Protein AF-A0A6A3IBS0-F1 (afdb_monomer_lite)

Foldseek 3Di:
DAFDDWDQDPNFIWTFDQDPVRDTDTDGPVVCCVPPVVRVLVVVQVVCVVVVHDRPPPDPVVVVVVVVVVPCPPDD

Radius of gyration: 16.18 Å; chains: 1; bounding box: 27×30×47 Å

Organism: NCBI:txid53985

Secondary structure (DSSP, 8-state):
-EEEEEEEETTEEEEEEE-TTS-EEEEEHHHHHHHHHHHHHHHHHHHHHHTTPPP----THHHHHHHHHSS-----

Sequence (76 aa):
MDVLAERVYNREEQYLVLTATYDVCGRPTVSLLATYKFLIDAFEDEWRRDKSLPELLRSVRLSEANLAADEDELLF

pLDDT: mean 77.03, std 14.59, range [47.78, 92.25]

Structure (mmCIF, N/CA/C/O backbone):
data_AF-A0A6A3IBS0-F1
#
_entry.id   AF-A0A6A3IBS0-F1
#
loop_
_atom_site.group_PDB
_atom_site.id
_atom_site.type_symbol
_atom_site.label_atom_id
_atom_site.label_alt_id
_atom_site.label_comp_id
_atom_site.label_asym_id
_atom_site.label_entity_id
_atom_site.label_seq_id
_atom_site.pdbx_PDB_ins_code
_atom_site.Cartn_x
_atom_site.Cartn_y
_atom_site.Cartn_z
_atom_site.occupancy
_atom_site.B_iso_or_equiv
_atom_site.auth_seq_id
_atom_site.auth_comp_id
_atom_site.auth_asym_id
_atom_site.auth_atom_id
_atom_site.pdbx_PDB_model_num
ATOM 1 N N . MET A 1 1 ? 9.591 -1.021 -8.024 1.00 82.56 1 MET A N 1
ATOM 2 C CA . MET A 1 1 ? 8.217 -1.448 -7.694 1.00 82.56 1 MET A CA 1
ATOM 3 C C . MET A 1 1 ? 7.731 -0.357 -6.798 1.00 82.56 1 MET A C 1
ATOM 5 O O . MET A 1 1 ? 8.368 -0.151 -5.774 1.00 82.56 1 MET A O 1
ATOM 9 N N . ASP A 1 2 ? 6.697 0.351 -7.218 1.00 87.44 2 ASP A N 1
ATOM 10 C CA . ASP A 1 2 ? 6.331 1.631 -6.617 1.00 87.44 2 ASP A CA 1
ATOM 11 C C . ASP A 1 2 ? 4.824 1.691 -6.421 1.00 87.44 2 ASP A C 1
ATOM 13 O O . ASP A 1 2 ? 4.067 1.129 -7.216 1.00 87.44 2 ASP A O 1
ATOM 17 N N . VAL A 1 3 ? 4.393 2.340 -5.345 1.00 89.75 3 VAL A N 1
ATOM 18 C CA . VAL A 1 3 ? 2.977 2.550 -5.043 1.00 89.75 3 VAL A CA 1
ATOM 19 C C . VAL A 1 3 ? 2.569 3.888 -5.645 1.00 89.75 3 VAL A C 1
ATOM 21 O O . VAL A 1 3 ? 3.168 4.912 -5.344 1.00 89.75 3 VAL A O 1
ATOM 24 N N . LEU A 1 4 ? 1.575 3.868 -6.531 1.00 89.62 4 LEU A N 1
ATOM 25 C CA . LEU A 1 4 ? 1.149 5.050 -7.283 1.00 89.62 4 LEU A CA 1
ATOM 26 C C . LEU A 1 4 ? -0.056 5.741 -6.651 1.00 89.62 4 LEU A C 1
ATOM 28 O O . LEU A 1 4 ? -0.174 6.961 -6.698 1.00 89.62 4 LEU A O 1
ATOM 32 N N . ALA A 1 5 ? -0.992 4.950 -6.133 1.00 90.00 5 ALA A N 1
ATOM 33 C CA . ALA A 1 5 ? -2.225 5.454 -5.555 1.00 90.00 5 ALA A CA 1
ATOM 34 C C . ALA A 1 5 ? -2.897 4.388 -4.697 1.00 90.00 5 ALA A C 1
ATOM 36 O O . ALA A 1 5 ? -2.721 3.187 -4.911 1.00 90.00 5 ALA A O 1
ATOM 37 N N . GLU A 1 6 ? -3.752 4.847 -3.798 1.00 90.56 6 GLU A N 1
ATOM 38 C CA . GLU A 1 6 ? -4.719 4.024 -3.089 1.00 90.56 6 GLU A CA 1
ATOM 39 C C . GLU A 1 6 ? -6.084 4.106 -3.791 1.00 90.56 6 GLU A C 1
ATOM 41 O O . GLU A 1 6 ? -6.468 5.150 -4.329 1.00 90.56 6 GLU A O 1
ATOM 46 N N . ARG A 1 7 ? -6.830 3.000 -3.814 1.00 89.62 7 ARG A N 1
ATOM 47 C CA . ARG A 1 7 ? -8.204 2.948 -4.320 1.00 89.62 7 ARG A CA 1
ATOM 48 C C . ARG A 1 7 ? -9.049 1.967 -3.518 1.00 89.62 7 ARG A C 1
ATOM 50 O O . ARG A 1 7 ? -8.555 0.950 -3.047 1.00 89.62 7 ARG A O 1
ATOM 57 N N . VAL A 1 8 ? -10.359 2.193 -3.510 1.00 89.38 8 VAL A N 1
ATOM 58 C CA . VAL A 1 8 ? -11.334 1.191 -3.066 1.00 89.38 8 VAL A CA 1
ATOM 59 C C . VAL A 1 8 ? -11.937 0.519 -4.294 1.00 89.38 8 VAL A C 1
ATOM 61 O O . VAL A 1 8 ? -12.534 1.179 -5.145 1.00 89.38 8 VAL A O 1
ATOM 64 N N . TYR A 1 9 ? -11.789 -0.798 -4.401 1.00 87.50 9 TYR A N 1
ATOM 65 C CA . TYR A 1 9 ? -12.384 -1.599 -5.467 1.00 87.50 9 TYR A CA 1
ATOM 66 C C . TYR A 1 9 ? -13.104 -2.799 -4.867 1.00 87.50 9 TYR A C 1
ATOM 68 O O . TYR A 1 9 ? -12.549 -3.512 -4.043 1.00 87.50 9 TYR A O 1
ATOM 76 N N . ASN A 1 10 ? -14.355 -3.026 -5.273 1.00 87.69 10 ASN A N 1
ATOM 77 C CA . ASN A 1 10 ? -15.185 -4.110 -4.738 1.00 87.69 10 ASN A CA 1
ATOM 78 C C . ASN A 1 10 ? -15.289 -4.119 -3.194 1.00 87.69 10 ASN A C 1
ATOM 80 O O . ASN A 1 10 ? -15.323 -5.177 -2.578 1.00 87.69 10 ASN A O 1
ATOM 84 N N . ARG A 1 11 ? -15.350 -2.927 -2.574 1.00 89.25 11 ARG A N 1
ATOM 85 C CA . ARG A 1 11 ? -15.345 -2.717 -1.107 1.00 89.25 11 ARG A CA 1
ATOM 86 C C . ARG A 1 11 ? -14.051 -3.132 -0.396 1.00 89.25 11 ARG A C 1
ATOM 88 O O . ARG A 1 11 ? -14.033 -3.175 0.828 1.00 89.25 11 ARG A O 1
ATOM 95 N N . GLU A 1 12 ? -12.982 -3.387 -1.141 1.00 87.31 12 GLU A N 1
ATOM 96 C CA . GLU A 1 12 ? -11.654 -3.660 -0.601 1.00 87.31 12 GLU A CA 1
ATOM 97 C C . GLU A 1 12 ? -10.700 -2.514 -0.933 1.00 87.31 12 GLU A C 1
ATOM 99 O O . GLU A 1 12 ? -10.674 -2.008 -2.060 1.00 87.31 12 GLU A O 1
ATOM 104 N N . GLU A 1 13 ? -9.895 -2.122 0.048 1.00 88.06 13 GLU A N 1
ATOM 105 C CA . GLU A 1 13 ? -8.780 -1.200 -0.149 1.00 88.06 13 GLU A CA 1
ATOM 106 C C . GLU A 1 13 ? -7.645 -1.900 -0.904 1.00 88.06 13 GLU A C 1
ATOM 108 O O . GLU A 1 13 ? -7.218 -3.018 -0.585 1.00 88.06 13 GLU A O 1
ATOM 113 N N . GLN A 1 14 ? -7.183 -1.244 -1.963 1.00 91.25 14 GLN A N 1
ATOM 114 C CA . GLN A 1 14 ? -6.141 -1.732 -2.848 1.00 91.25 14 GLN A CA 1
ATOM 115 C C . GLN A 1 14 ? -5.179 -0.601 -3.185 1.00 91.25 14 GLN A C 1
ATOM 117 O O . GLN A 1 1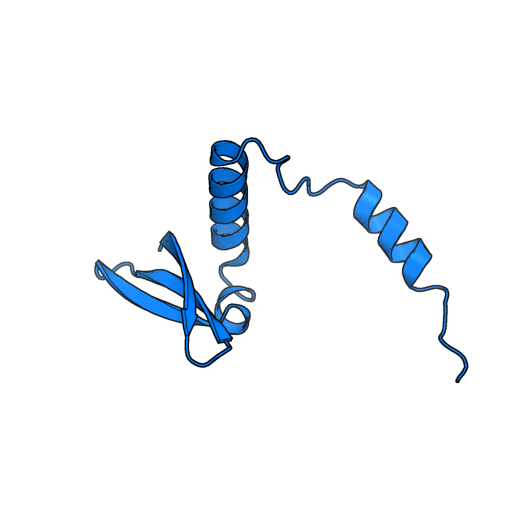4 ? -5.597 0.515 -3.482 1.00 91.25 14 GLN A O 1
ATOM 122 N N . TYR A 1 15 ? -3.896 -0.923 -3.278 1.00 90.75 15 TYR A N 1
ATOM 123 C CA . TYR A 1 15 ? -2.908 -0.015 -3.846 1.00 90.75 15 TYR A CA 1
ATOM 124 C C . TYR A 1 15 ? -2.666 -0.354 -5.314 1.00 90.75 15 TYR A C 1
ATOM 126 O O . TYR A 1 15 ? -2.602 -1.523 -5.707 1.00 90.75 15 TYR A O 1
ATOM 134 N N . LEU A 1 16 ? -2.524 0.680 -6.135 1.00 92.00 16 LEU A N 1
ATOM 135 C CA . LEU A 1 16 ? -2.016 0.568 -7.493 1.00 92.00 16 LEU A CA 1
ATOM 136 C C . LEU A 1 16 ? -0.494 0.514 -7.437 1.00 92.00 16 LEU A C 1
ATOM 138 O O . LEU A 1 16 ? 0.147 1.447 -6.959 1.00 92.00 16 LEU A O 1
ATOM 142 N N . VAL A 1 17 ? 0.070 -0.582 -7.934 1.00 90.75 17 VAL A N 1
ATOM 143 C CA . VAL A 1 17 ? 1.509 -0.842 -7.895 1.00 90.75 17 VAL A CA 1
ATOM 144 C C . VAL A 1 17 ? 2.063 -0.904 -9.307 1.00 90.75 17 VAL A C 1
ATOM 146 O O . VAL A 1 17 ? 1.553 -1.661 -10.135 1.00 90.75 17 VAL A O 1
ATOM 149 N N . LEU A 1 18 ? 3.125 -0.140 -9.549 1.00 91.50 18 LEU A N 1
ATOM 150 C CA . LEU A 1 18 ? 3.956 -0.226 -10.741 1.00 91.50 18 LEU A CA 1
ATOM 151 C C . LEU A 1 18 ? 4.980 -1.349 -10.568 1.00 91.50 18 LEU A C 1
ATOM 153 O O . LEU A 1 18 ? 5.802 -1.324 -9.646 1.00 91.50 18 LEU A O 1
ATOM 157 N N . THR A 1 19 ? 4.945 -2.343 -11.447 1.00 88.50 19 THR A N 1
ATOM 158 C CA . THR A 1 19 ? 5.890 -3.462 -11.435 1.00 88.50 19 THR A CA 1
ATOM 159 C C . THR A 1 19 ? 7.199 -3.117 -12.146 1.00 88.50 19 THR A C 1
ATOM 161 O O . THR A 1 19 ? 7.310 -2.123 -12.858 1.00 88.50 19 THR A O 1
ATOM 164 N N . ALA A 1 20 ? 8.216 -3.973 -11.994 1.00 88.69 20 ALA A N 1
ATOM 165 C CA . ALA A 1 20 ? 9.472 -3.848 -12.743 1.00 88.69 20 ALA A CA 1
ATOM 166 C C . ALA A 1 20 ? 9.296 -4.042 -14.264 1.00 88.69 20 ALA A C 1
ATOM 168 O O . ALA A 1 20 ? 10.163 -3.644 -15.034 1.00 88.69 20 ALA A O 1
ATOM 169 N N . THR A 1 21 ? 8.180 -4.642 -14.692 1.00 92.25 21 THR A N 1
ATOM 170 C CA . THR A 1 21 ? 7.785 -4.770 -16.104 1.00 92.25 21 THR A CA 1
ATOM 171 C C . THR A 1 21 ? 7.021 -3.549 -16.617 1.00 92.25 21 THR A C 1
ATOM 173 O O . THR A 1 21 ? 6.594 -3.557 -17.765 1.00 92.25 21 THR A O 1
ATOM 176 N N . TYR A 1 22 ? 6.884 -2.496 -15.800 1.00 88.19 22 TYR A N 1
ATOM 177 C CA . TYR A 1 22 ? 6.077 -1.301 -16.068 1.00 88.19 22 TYR A CA 1
ATOM 178 C C . TYR A 1 22 ? 4.565 -1.557 -16.173 1.00 88.19 22 TYR A C 1
ATOM 180 O O . TYR A 1 22 ? 3.821 -0.697 -16.642 1.00 88.19 22 TYR A O 1
ATOM 188 N N . ASP A 1 23 ? 4.090 -2.700 -15.678 1.00 91.62 23 ASP A N 1
ATOM 189 C CA . ASP A 1 23 ? 2.661 -2.971 -15.566 1.00 91.62 23 ASP A CA 1
ATOM 190 C C . ASP A 1 23 ? 2.095 -2.319 -14.304 1.00 91.62 23 ASP 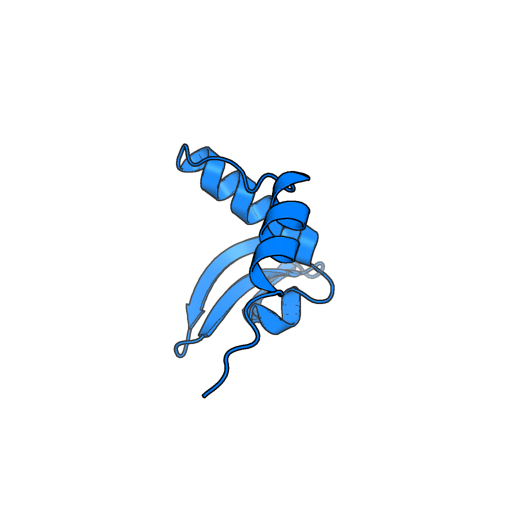A C 1
ATOM 192 O O . ASP A 1 23 ? 2.740 -2.290 -13.253 1.00 91.62 23 ASP A O 1
ATOM 196 N N . VAL A 1 24 ? 0.855 -1.836 -14.385 1.00 90.31 24 VAL A N 1
ATOM 197 C CA . VAL A 1 24 ? 0.127 -1.298 -13.231 1.00 90.31 24 VAL A CA 1
ATOM 198 C C . VAL A 1 24 ? -0.932 -2.303 -12.806 1.00 90.31 24 VAL A C 1
ATOM 200 O O . VAL A 1 24 ? -1.835 -2.637 -13.573 1.00 90.31 24 VAL A O 1
ATOM 203 N N . CYS A 1 25 ? -0.838 -2.796 -11.574 1.00 88.44 25 CYS A N 1
ATOM 204 C CA . CYS A 1 25 ? -1.793 -3.755 -11.021 1.00 88.44 25 CYS A CA 1
ATOM 205 C C . CYS A 1 25 ? -2.382 -3.243 -9.707 1.00 88.44 25 CYS A C 1
ATOM 207 O O . CYS A 1 25 ? -1.661 -2.712 -8.864 1.00 88.44 25 CYS A O 1
ATOM 209 N N . GLY A 1 26 ? -3.685 -3.454 -9.505 1.00 88.75 26 GLY A N 1
ATOM 210 C CA . GLY A 1 26 ? -4.307 -3.280 -8.193 1.00 88.75 26 GLY A CA 1
ATOM 211 C C . GLY A 1 26 ? -3.987 -4.472 -7.300 1.00 88.75 26 GLY A C 1
ATOM 212 O O . GLY A 1 26 ? -4.186 -5.616 -7.711 1.00 88.75 26 GLY A O 1
ATOM 213 N N . ARG A 1 27 ? -3.484 -4.216 -6.094 1.00 88.38 27 ARG A N 1
ATOM 214 C CA . ARG A 1 27 ? -3.177 -5.256 -5.111 1.00 88.38 27 ARG A CA 1
ATOM 215 C C . ARG A 1 27 ? -3.836 -4.938 -3.773 1.00 88.38 27 ARG A C 1
ATOM 217 O O . ARG A 1 27 ? -3.718 -3.804 -3.313 1.00 88.38 27 ARG A O 1
ATOM 224 N N . PRO A 1 28 ? -4.509 -5.913 -3.141 1.00 86.31 28 PRO A N 1
ATOM 225 C CA . PRO A 1 28 ? -5.119 -5.700 -1.838 1.00 86.31 28 PRO A CA 1
ATOM 226 C C . PRO A 1 28 ? -4.045 -5.431 -0.787 1.00 86.31 28 PRO A C 1
ATOM 228 O O . PRO A 1 28 ? -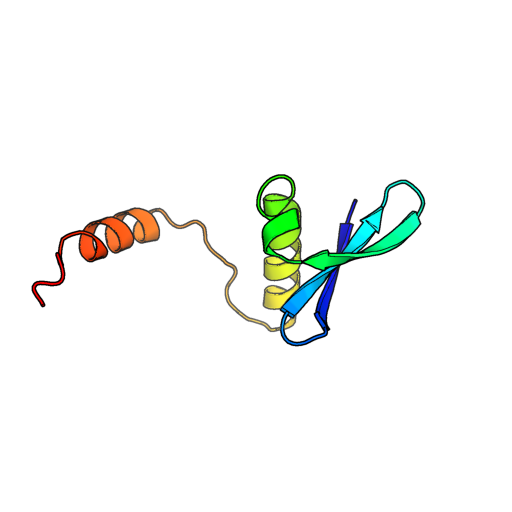2.975 -6.051 -0.814 1.00 86.31 28 PRO A O 1
ATOM 231 N N . THR A 1 29 ? -4.347 -4.541 0.156 1.00 80.81 29 THR A N 1
ATOM 232 C CA . THR A 1 29 ? -3.422 -4.098 1.212 1.00 80.81 29 THR A CA 1
ATOM 233 C C . THR A 1 29 ? -2.782 -5.272 1.955 1.00 80.81 29 THR A C 1
ATOM 235 O O . THR A 1 29 ? -1.560 -5.333 2.098 1.00 80.81 29 THR A O 1
ATOM 238 N N . VAL A 1 30 ? -3.579 -6.284 2.311 1.00 80.31 30 VAL A N 1
ATOM 239 C CA . VAL A 1 30 ? -3.109 -7.502 2.997 1.00 80.31 30 VAL A CA 1
ATOM 240 C C . VAL A 1 30 ? -2.021 -8.261 2.229 1.00 80.31 30 VAL A C 1
ATOM 242 O O . VAL A 1 30 ? -1.126 -8.836 2.840 1.00 80.31 30 VAL A O 1
ATOM 245 N N . SER A 1 31 ? -2.052 -8.231 0.893 1.00 79.69 31 SER A N 1
ATOM 246 C CA . SER A 1 31 ? -1.055 -8.911 0.055 1.00 79.69 31 SER A CA 1
ATOM 247 C C . SER A 1 31 ? 0.261 -8.143 -0.053 1.00 79.69 31 SER A C 1
ATOM 249 O O . SER A 1 31 ? 1.307 -8.742 -0.292 1.00 79.69 31 SER A O 1
ATOM 251 N N . LEU A 1 32 ? 0.219 -6.820 0.121 1.00 76.94 32 LEU A N 1
ATOM 252 C CA . LEU A 1 32 ? 1.390 -5.955 0.013 1.00 76.94 32 LEU A CA 1
ATOM 253 C C . LEU A 1 32 ? 2.113 -5.781 1.346 1.00 76.94 32 LEU A C 1
ATOM 255 O O . LEU A 1 32 ? 3.337 -5.663 1.357 1.00 76.94 32 LEU A O 1
ATOM 259 N N . LEU A 1 33 ? 1.386 -5.815 2.465 1.00 75.69 33 LEU A N 1
ATOM 260 C CA . LEU A 1 33 ? 1.950 -5.598 3.799 1.00 75.69 33 LEU A CA 1
ATOM 261 C C . LEU A 1 33 ? 3.073 -6.583 4.156 1.00 75.69 33 LEU A C 1
ATOM 263 O O . LEU A 1 33 ? 4.035 -6.188 4.809 1.00 75.69 33 LEU A O 1
ATOM 267 N N . ALA A 1 34 ? 3.000 -7.839 3.708 1.00 76.25 34 ALA A N 1
ATOM 268 C CA . ALA A 1 34 ? 3.981 -8.858 4.087 1.00 76.25 34 ALA A CA 1
ATOM 269 C C . ALA A 1 34 ? 5.397 -8.598 3.535 1.00 76.25 34 ALA A C 1
ATOM 271 O O . ALA A 1 34 ? 6.383 -8.966 4.167 1.00 76.25 34 ALA A O 1
ATOM 272 N N . THR A 1 35 ? 5.517 -7.979 2.358 1.00 77.62 35 THR A N 1
ATOM 273 C CA . THR A 1 35 ? 6.807 -7.847 1.649 1.00 77.62 35 THR A CA 1
ATOM 274 C C . THR A 1 35 ? 7.159 -6.398 1.321 1.00 77.62 35 THR A C 1
ATOM 276 O O . THR A 1 35 ? 8.333 -6.051 1.222 1.00 77.62 35 THR A O 1
ATOM 279 N N . TYR A 1 36 ? 6.157 -5.532 1.191 1.00 79.38 36 TYR A N 1
ATOM 280 C CA . TYR A 1 36 ? 6.302 -4.194 0.620 1.00 79.38 36 TYR A CA 1
ATOM 281 C C . TYR A 1 36 ? 5.800 -3.088 1.550 1.00 79.38 36 TYR A C 1
ATOM 283 O O . TYR A 1 36 ? 5.594 -1.963 1.104 1.00 79.38 36 TYR A O 1
ATOM 291 N N . LYS A 1 37 ? 5.652 -3.369 2.852 1.00 83.56 37 LYS A N 1
ATOM 292 C CA . LYS A 1 37 ? 5.212 -2.378 3.845 1.00 83.56 37 LYS A CA 1
ATOM 293 C C . LYS A 1 37 ? 6.012 -1.073 3.797 1.00 83.56 37 LYS A C 1
ATOM 295 O O . LYS A 1 37 ? 5.421 -0.013 3.926 1.00 83.56 37 LYS A O 1
ATOM 300 N N . PHE A 1 38 ? 7.324 -1.128 3.561 1.00 83.75 38 PHE A N 1
ATOM 301 C CA . PHE A 1 38 ? 8.143 0.087 3.488 1.00 83.75 38 PHE A CA 1
ATOM 302 C C . PHE A 1 38 ? 7.740 1.023 2.333 1.00 83.75 38 PHE A C 1
ATOM 304 O O . PHE A 1 38 ? 7.878 2.233 2.469 1.00 83.75 38 PHE A O 1
ATOM 311 N N . LEU A 1 39 ? 7.244 0.475 1.214 1.00 84.75 39 LEU A N 1
ATOM 312 C CA . LEU A 1 39 ? 6.768 1.267 0.076 1.00 84.75 39 LEU A CA 1
ATOM 313 C C . LEU A 1 39 ? 5.425 1.925 0.386 1.00 84.75 39 LEU A C 1
ATOM 315 O O . LEU A 1 39 ? 5.200 3.058 -0.020 1.00 84.75 39 LEU A O 1
ATOM 319 N N . ILE A 1 40 ? 4.553 1.221 1.115 1.00 85.25 40 ILE A N 1
ATOM 320 C CA . ILE A 1 40 ? 3.274 1.768 1.579 1.00 85.25 40 ILE A CA 1
ATOM 321 C C . ILE A 1 40 ? 3.527 2.897 2.578 1.00 85.25 40 ILE A C 1
ATOM 323 O O . ILE A 1 40 ? 3.007 3.989 2.390 1.00 85.25 40 ILE A O 1
ATOM 327 N N . ASP A 1 41 ? 4.370 2.652 3.587 1.00 86.88 41 ASP A N 1
ATOM 328 C CA . ASP A 1 41 ? 4.717 3.651 4.602 1.00 86.88 41 ASP A CA 1
ATOM 329 C C . ASP A 1 41 ? 5.281 4.926 3.926 1.00 86.88 41 ASP A C 1
ATOM 331 O O . ASP A 1 41 ? 4.838 6.031 4.222 1.00 86.88 41 ASP A O 1
ATOM 335 N N . ALA A 1 42 ? 6.196 4.779 2.955 1.00 86.94 42 ALA A N 1
ATOM 336 C CA . ALA A 1 42 ? 6.769 5.911 2.220 1.00 86.94 42 ALA A CA 1
ATOM 337 C C . ALA A 1 42 ? 5.730 6.684 1.387 1.00 86.94 42 ALA A C 1
ATOM 339 O O . ALA A 1 42 ? 5.736 7.915 1.393 1.00 86.94 42 ALA A O 1
ATOM 340 N N . PHE A 1 43 ? 4.834 5.971 0.698 1.00 87.19 43 PHE A N 1
ATOM 341 C CA . PHE A 1 43 ? 3.741 6.579 -0.060 1.00 87.19 43 PHE A CA 1
ATOM 342 C C . PHE A 1 43 ? 2.784 7.359 0.853 1.00 87.19 43 PHE A C 1
ATOM 344 O O . PHE A 1 43 ? 2.409 8.488 0.541 1.00 87.19 43 PHE A O 1
ATOM 351 N N . GLU A 1 44 ? 2.399 6.784 1.993 1.00 87.19 44 GLU A N 1
ATOM 352 C CA . GLU A 1 44 ? 1.501 7.436 2.949 1.00 87.19 44 GLU A CA 1
ATOM 353 C C . GLU A 1 44 ? 2.133 8.666 3.597 1.00 87.19 44 GLU A C 1
ATOM 355 O O . GLU A 1 44 ? 1.447 9.673 3.778 1.00 87.19 44 GLU A O 1
ATOM 360 N N . ASP A 1 45 ? 3.425 8.619 3.918 1.00 86.56 45 ASP A N 1
ATOM 361 C CA . ASP A 1 45 ? 4.147 9.769 4.461 1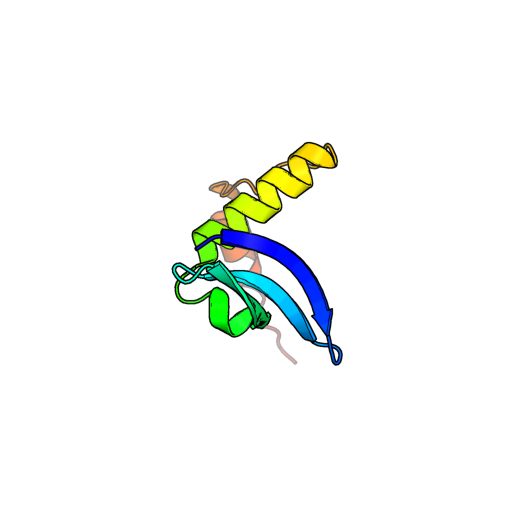.00 86.56 45 ASP A CA 1
ATOM 362 C C . ASP A 1 45 ? 4.235 10.914 3.443 1.00 86.56 45 ASP A C 1
ATOM 364 O O . ASP A 1 45 ? 3.991 12.070 3.796 1.00 86.56 45 ASP A O 1
ATOM 368 N N . GLU A 1 46 ? 4.522 10.615 2.173 1.00 86.81 46 GLU A N 1
ATOM 369 C CA . GLU A 1 46 ? 4.525 11.614 1.097 1.00 86.81 46 GLU A CA 1
ATOM 370 C C . GLU A 1 46 ? 3.124 12.207 0.880 1.00 86.81 46 GLU A C 1
ATOM 372 O O . GLU A 1 46 ? 2.948 13.427 0.901 1.00 86.81 46 GLU A O 1
ATOM 377 N N . TRP A 1 47 ? 2.096 11.359 0.809 1.00 84.88 47 TRP A N 1
ATOM 378 C CA . TRP A 1 47 ? 0.704 11.794 0.689 1.00 84.88 47 TRP A CA 1
ATOM 379 C C . TRP A 1 47 ? 0.241 12.652 1.876 1.00 84.88 47 TRP A C 1
ATOM 381 O O . TRP A 1 47 ? -0.536 13.597 1.716 1.00 84.88 47 TRP A O 1
ATOM 391 N N . ARG A 1 48 ? 0.715 12.351 3.089 1.00 84.12 48 ARG A N 1
ATOM 392 C CA . ARG A 1 48 ? 0.437 13.149 4.290 1.00 84.12 48 ARG A CA 1
ATOM 393 C C . ARG A 1 48 ? 1.160 14.483 4.271 1.00 84.12 48 ARG A C 1
ATOM 395 O O . ARG A 1 48 ? 0.529 15.483 4.609 1.00 84.12 48 ARG A O 1
ATOM 402 N N . ARG A 1 49 ? 2.422 14.526 3.839 1.00 84.38 49 ARG A N 1
ATOM 403 C CA . ARG A 1 49 ? 3.167 15.781 3.651 1.00 84.38 49 ARG A CA 1
ATOM 404 C C . ARG A 1 49 ? 2.440 16.722 2.701 1.00 84.38 49 ARG A C 1
ATOM 406 O O . ARG A 1 49 ? 2.231 17.881 3.058 1.00 84.38 49 ARG A O 1
ATOM 413 N N . ASP A 1 50 ? 1.957 16.207 1.574 1.00 86.56 50 ASP A N 1
ATOM 414 C CA . ASP A 1 50 ? 1.148 16.977 0.619 1.00 86.56 50 ASP A CA 1
ATOM 415 C C . ASP A 1 50 ? -0.131 17.535 1.256 1.00 86.56 50 ASP A C 1
ATOM 417 O O . ASP A 1 50 ? -0.571 18.647 0.957 1.00 86.56 50 ASP A O 1
ATOM 421 N N . LYS A 1 51 ? -0.712 16.792 2.200 1.00 83.69 51 LYS A N 1
ATOM 422 C CA . LYS A 1 51 ? -1.894 17.204 2.965 1.00 83.69 51 LYS A CA 1
ATOM 423 C C . LYS A 1 51 ? -1.587 18.014 4.223 1.00 83.69 51 LYS A C 1
ATOM 425 O O . LYS A 1 51 ? -2.514 18.318 4.971 1.00 83.69 51 LYS A O 1
ATOM 430 N N . SER A 1 52 ? -0.323 18.368 4.471 1.00 83.44 52 SER A N 1
ATOM 431 C CA . SER A 1 52 ? 0.121 19.005 5.722 1.00 83.44 52 SER A CA 1
ATOM 432 C C . SER A 1 52 ? -0.281 18.218 6.983 1.00 83.44 52 SER A C 1
ATOM 434 O O . SER A 1 52 ? -0.493 18.790 8.053 1.00 83.44 52 SER A O 1
ATOM 436 N N . LEU A 1 53 ? -0.417 16.897 6.854 1.00 78.12 53 LEU A N 1
ATOM 437 C CA . LEU A 1 53 ? -0.677 15.974 7.950 1.00 78.12 53 LEU A CA 1
ATOM 438 C C . LEU A 1 53 ? 0.654 15.522 8.565 1.00 78.12 53 LEU A C 1
ATOM 440 O O . LEU A 1 53 ? 1.645 15.379 7.846 1.00 78.12 53 LEU A O 1
ATOM 444 N N . PRO A 1 54 ? 0.699 15.266 9.882 1.00 69.25 54 PRO A N 1
ATOM 445 C CA . PRO A 1 54 ? 1.893 14.718 10.504 1.00 69.25 54 PRO A CA 1
ATOM 446 C C . PRO A 1 54 ? 2.217 13.325 9.942 1.00 69.25 54 PRO A C 1
ATOM 448 O O . PRO A 1 54 ? 1.330 12.478 9.781 1.00 69.25 54 PRO A O 1
ATOM 451 N N . GLU A 1 55 ? 3.504 13.109 9.662 1.00 66.00 55 GLU A N 1
ATOM 452 C CA . GLU A 1 55 ? 4.078 11.823 9.242 1.00 66.00 55 GLU A CA 1
ATOM 453 C C . GLU A 1 55 ? 3.722 10.713 10.238 1.00 66.00 55 GLU A C 1
ATOM 455 O O . GLU A 1 55 ? 3.530 10.965 11.436 1.00 66.00 55 GLU A O 1
ATOM 460 N N . LEU A 1 56 ? 3.649 9.472 9.754 1.00 63.91 56 LEU A N 1
ATOM 461 C CA . LEU A 1 56 ? 3.484 8.294 10.599 1.00 63.91 56 LEU A CA 1
ATOM 462 C C . LEU A 1 56 ? 4.784 8.034 11.364 1.00 63.91 56 LEU A C 1
ATOM 464 O O . LEU A 1 56 ? 5.561 7.131 11.064 1.00 63.91 56 LEU A O 1
ATOM 468 N N . LEU A 1 57 ? 5.033 8.839 12.396 1.00 61.56 57 LEU A N 1
ATOM 469 C CA . LEU A 1 57 ? 6.179 8.653 13.269 1.00 61.56 57 LEU A CA 1
ATOM 470 C C . LEU A 1 57 ? 6.112 7.249 13.886 1.00 61.56 57 LEU A C 1
ATOM 472 O O . LEU A 1 57 ? 5.247 6.970 14.719 1.00 61.56 57 LEU A O 1
ATOM 476 N N . ARG A 1 58 ? 7.086 6.388 13.551 1.00 58.81 58 ARG A N 1
ATOM 477 C CA . ARG A 1 58 ? 7.420 5.159 14.299 1.00 58.81 58 ARG A CA 1
ATOM 478 C C . ARG A 1 58 ? 7.999 5.521 15.673 1.00 58.81 58 ARG A C 1
ATOM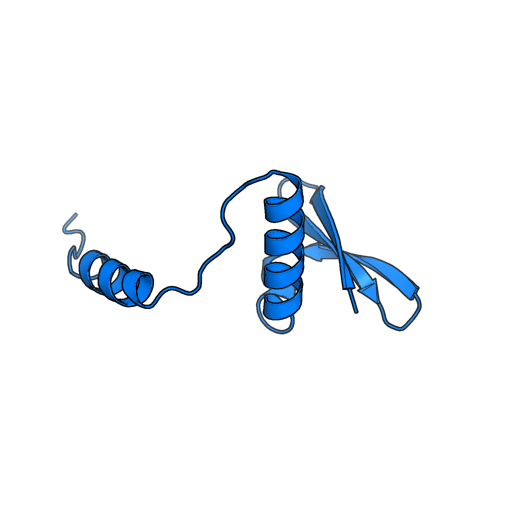 480 O O . ARG A 1 58 ? 9.144 5.208 15.991 1.00 58.81 58 ARG A O 1
ATOM 487 N N . SER A 1 59 ? 7.249 6.278 16.466 1.00 50.25 59 SER A N 1
ATOM 488 C CA . SER A 1 59 ? 7.720 6.780 17.747 1.00 50.25 59 SER A CA 1
ATOM 489 C C . SER A 1 59 ? 7.673 5.669 18.796 1.00 50.25 59 SER A C 1
ATOM 491 O O . SER A 1 59 ? 6.682 4.955 18.924 1.00 50.25 59 SER A O 1
ATOM 493 N N . VAL A 1 60 ? 8.744 5.570 19.586 1.00 47.78 60 VAL A N 1
ATOM 494 C CA . VAL A 1 60 ? 8.928 4.687 20.759 1.00 47.78 60 VAL A CA 1
ATOM 495 C C . VAL A 1 60 ? 7.739 4.717 21.741 1.00 47.78 60 VAL A C 1
ATOM 497 O O . VAL A 1 60 ? 7.523 3.784 22.507 1.00 47.78 60 VAL A O 1
ATOM 500 N N . ARG A 1 61 ? 6.913 5.765 21.686 1.00 52.62 61 ARG A N 1
ATOM 501 C CA . ARG A 1 61 ? 5.700 5.919 22.497 1.00 52.62 61 ARG A CA 1
ATOM 502 C C . ARG A 1 61 ? 4.562 4.978 22.101 1.00 52.62 61 ARG A C 1
ATOM 504 O O . ARG A 1 61 ? 3.696 4.709 22.922 1.00 52.62 61 ARG A O 1
ATOM 511 N N . LEU A 1 62 ? 4.554 4.468 20.869 1.00 53.41 62 LEU A N 1
ATOM 512 C CA . LEU A 1 62 ? 3.507 3.565 20.382 1.00 53.41 62 LEU A CA 1
ATOM 513 C C . LEU A 1 62 ? 3.679 2.149 20.958 1.00 53.41 62 LEU A C 1
ATOM 515 O O . LEU A 1 62 ? 2.692 1.499 21.269 1.00 53.41 62 LEU A O 1
ATOM 519 N N . SER A 1 63 ? 4.917 1.704 21.208 1.00 51.75 63 SER A N 1
ATOM 520 C CA . SER A 1 63 ? 5.183 0.467 21.962 1.00 51.75 63 SER A CA 1
ATOM 521 C C . SER A 1 63 ? 4.753 0.555 23.428 1.00 51.75 63 SER A C 1
ATOM 523 O O . SER A 1 63 ? 4.271 -0.428 23.974 1.00 51.75 63 SER A O 1
ATOM 525 N N . GLU A 1 64 ? 4.889 1.726 24.052 1.00 52.12 64 GLU A N 1
ATOM 526 C CA . GLU A 1 64 ? 4.464 1.958 25.440 1.00 52.12 64 GLU A CA 1
ATOM 527 C C . GLU A 1 64 ? 2.930 2.069 25.553 1.00 52.12 64 GLU A C 1
ATOM 529 O O . GLU A 1 64 ? 2.338 1.538 26.486 1.00 52.12 64 GLU A O 1
ATOM 534 N N . ALA A 1 65 ? 2.265 2.669 24.558 1.00 54.44 65 ALA A N 1
ATOM 535 C CA . ALA A 1 65 ? 0.804 2.703 24.474 1.00 54.44 65 ALA A CA 1
ATOM 536 C C . ALA A 1 65 ? 0.182 1.340 24.109 1.00 54.44 65 ALA A C 1
ATOM 538 O O . ALA A 1 65 ? -0.867 0.999 24.644 1.00 54.44 65 ALA A O 1
ATOM 539 N N . ASN A 1 66 ? 0.827 0.542 23.248 1.00 55.31 66 ASN A N 1
ATOM 540 C CA . ASN A 1 66 ? 0.378 -0.822 22.947 1.00 55.31 66 ASN A CA 1
ATOM 541 C C . ASN A 1 66 ? 0.519 -1.751 24.164 1.00 55.31 66 ASN A C 1
ATOM 543 O O . ASN A 1 66 ? -0.332 -2.608 24.352 1.00 55.31 66 ASN A O 1
ATOM 547 N N . LEU A 1 67 ? 1.542 -1.555 25.010 1.00 54.69 67 LEU A N 1
ATOM 548 C CA . LEU A 1 67 ? 1.682 -2.268 26.288 1.00 54.69 67 LEU A CA 1
ATOM 549 C C . LEU A 1 67 ? 0.514 -1.953 27.242 1.00 54.69 67 LEU A C 1
ATOM 551 O O . LEU A 1 67 ? 0.004 -2.844 27.905 1.00 54.69 67 LEU A O 1
ATOM 555 N N . ALA A 1 68 ? 0.063 -0.696 27.287 1.00 54.69 68 ALA A N 1
ATOM 556 C CA . ALA A 1 68 ? -1.064 -0.282 28.125 1.00 54.69 68 ALA A CA 1
ATOM 557 C C . ALA A 1 68 ? -2.437 -0.753 27.604 1.00 54.69 68 ALA A C 1
ATOM 559 O O . ALA A 1 68 ? -3.408 -0.711 28.351 1.00 54.69 68 ALA A O 1
ATOM 560 N N . ALA A 1 69 ? -2.531 -1.171 26.337 1.00 53.81 69 ALA A N 1
ATOM 561 C CA . ALA A 1 69 ? -3.764 -1.661 25.719 1.00 53.81 69 ALA A CA 1
ATOM 562 C C . ALA A 1 69 ? -3.925 -3.194 25.791 1.00 53.81 69 ALA A C 1
ATOM 564 O O . ALA A 1 69 ? -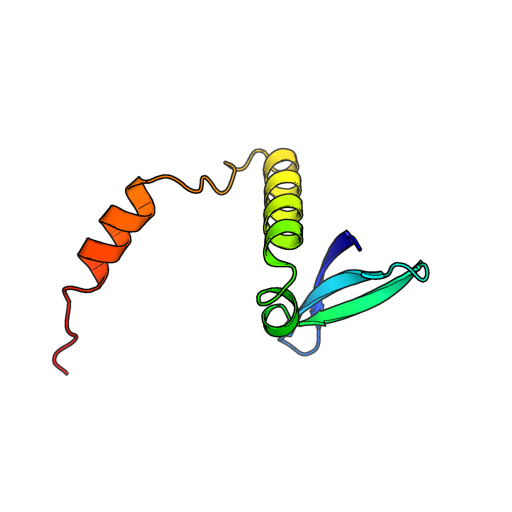5.010 -3.688 25.501 1.00 53.81 69 ALA A O 1
ATOM 565 N N . ASP A 1 70 ? -2.870 -3.931 26.160 1.00 53.28 70 ASP A N 1
ATOM 566 C CA . ASP A 1 70 ? -2.859 -5.405 26.256 1.00 53.28 70 ASP A CA 1
ATOM 567 C C . ASP A 1 70 ? -3.191 -5.912 27.679 1.00 53.28 70 ASP A C 1
ATOM 569 O O . ASP A 1 70 ? -3.307 -7.112 27.904 1.00 53.28 70 ASP A O 1
ATOM 573 N N . GLU A 1 71 ? -3.361 -5.003 28.650 1.00 54.31 71 GLU A N 1
ATOM 574 C CA . GLU A 1 71 ? -3.703 -5.326 30.050 1.00 54.31 71 GLU A CA 1
ATOM 575 C C . GLU A 1 71 ? -5.220 -5.307 30.327 1.00 54.31 71 GLU A C 1
ATOM 577 O O . GLU A 1 71 ? -5.659 -5.797 31.367 1.00 54.31 71 GLU A O 1
ATOM 582 N N . ASP A 1 72 ? -6.044 -4.811 29.398 1.00 56.75 72 ASP A N 1
ATOM 583 C CA . ASP A 1 72 ? -7.499 -4.955 29.491 1.00 56.75 72 ASP A CA 1
ATOM 584 C C . ASP A 1 72 ? -7.920 -6.266 28.806 1.00 56.75 72 ASP A C 1
ATOM 586 O O . ASP A 1 72 ? -8.512 -6.280 27.723 1.00 56.75 72 ASP A O 1
ATOM 590 N N . GLU A 1 73 ? -7.610 -7.394 29.461 1.00 55.00 73 GLU A N 1
ATOM 591 C CA . GLU A 1 73 ? -8.314 -8.662 29.244 1.00 55.00 73 GLU A CA 1
ATOM 592 C C . GLU A 1 73 ? -9.819 -8.393 29.395 1.00 55.00 73 GLU A C 1
ATOM 594 O O . GLU A 1 73 ? -10.365 -8.268 30.494 1.00 55.00 73 GLU A O 1
ATOM 599 N N . LEU A 1 74 ? -10.491 -8.255 28.253 1.00 57.19 74 LEU A N 1
ATOM 600 C CA . LEU A 1 74 ? -11.930 -8.082 28.139 1.00 57.19 74 LEU A CA 1
ATOM 601 C C . LEU A 1 74 ? -12.653 -9.304 28.733 1.00 57.19 74 LEU A C 1
ATOM 603 O O . LEU A 1 74 ? -12.933 -10.281 28.039 1.00 57.19 74 LEU A O 1
ATOM 607 N N . LEU A 1 75 ? -12.969 -9.237 30.028 1.00 55.50 75 LEU A N 1
ATOM 608 C CA . LEU A 1 75 ? -13.936 -10.101 30.701 1.00 55.50 75 LEU A CA 1
ATOM 609 C C . LEU A 1 75 ? -15.345 -9.784 30.172 1.00 55.50 75 LEU A C 1
ATOM 611 O O . LEU A 1 75 ? -15.970 -8.810 30.600 1.00 55.50 75 LEU A O 1
ATOM 615 N N . PHE A 1 76 ? -15.847 -10.626 29.265 1.00 54.84 76 PHE A N 1
ATOM 616 C CA . PHE A 1 76 ? -17.264 -10.717 28.900 1.00 54.84 76 PHE A CA 1
ATOM 617 C C . PHE A 1 76 ? -17.772 -12.146 29.085 1.00 54.84 76 PHE A C 1
ATOM 619 O O . PHE A 1 76 ? -17.067 -13.083 28.644 1.00 54.84 76 PHE A O 1
#